Protein AF-K7GEX0-F1 (afdb_monomer_lite)

Structure (mmCIF, N/CA/C/O backbone):
data_AF-K7GEX0-F1
#
_entry.id   AF-K7GEX0-F1
#
loop_
_atom_site.group_PDB
_atom_site.id
_atom_site.type_symbol
_ato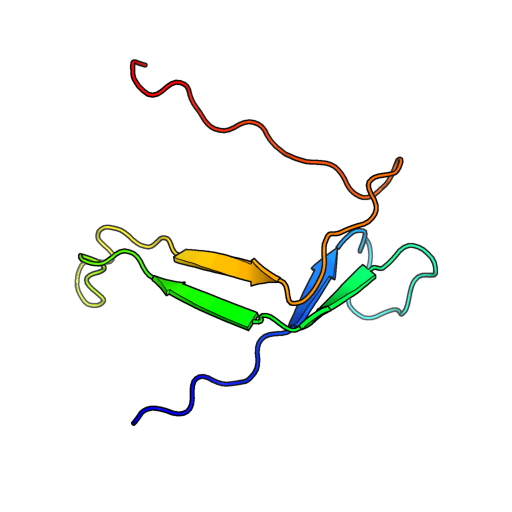m_site.label_atom_id
_atom_site.label_alt_id
_atom_site.label_comp_id
_atom_site.label_asym_id
_atom_site.label_entity_id
_atom_site.label_seq_id
_atom_site.pdbx_PDB_ins_code
_atom_site.Cartn_x
_atom_site.Cartn_y
_atom_site.Cartn_z
_atom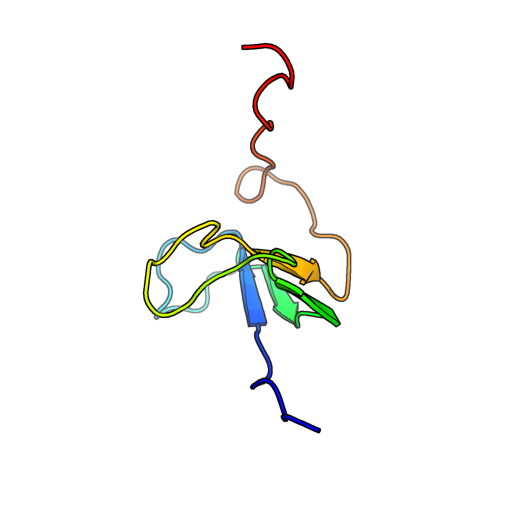_site.occupancy
_atom_site.B_iso_or_equiv
_atom_site.auth_seq_id
_atom_site.auth_comp_id
_atom_site.auth_asym_id
_atom_site.auth_atom_id
_atom_site.pdbx_PDB_model_num
ATOM 1 N N . LEU A 1 1 ? 12.395 -21.016 -5.384 1.00 43.34 1 LEU A N 1
ATOM 2 C CA . LEU A 1 1 ? 11.171 -20.637 -4.643 1.00 43.34 1 LEU A CA 1
ATOM 3 C C . LEU A 1 1 ? 11.555 -19.587 -3.608 1.00 43.34 1 LEU A C 1
ATOM 5 O O . LEU A 1 1 ? 12.114 -19.940 -2.581 1.00 43.34 1 LEU A O 1
ATOM 9 N N . GLY A 1 2 ? 11.374 -18.303 -3.917 1.00 48.03 2 GLY A N 1
ATOM 10 C CA . GLY A 1 2 ? 11.700 -17.227 -2.981 1.00 48.03 2 GLY A CA 1
ATOM 11 C C . GLY A 1 2 ? 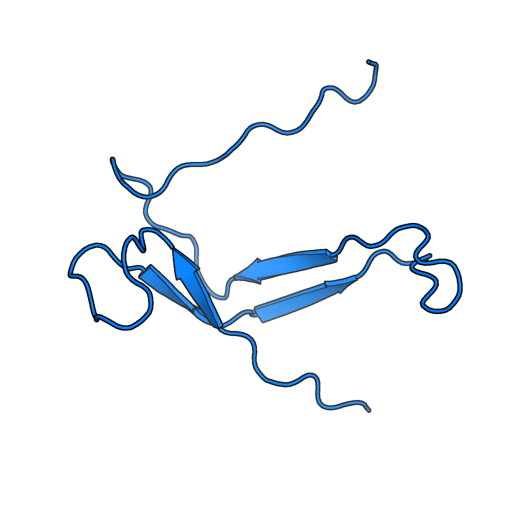10.554 -17.036 -1.997 1.00 48.03 2 GLY A C 1
ATOM 12 O O . GLY A 1 2 ? 9.445 -16.701 -2.410 1.00 48.03 2 GLY A O 1
ATOM 13 N N . PHE A 1 3 ? 10.800 -17.266 -0.709 1.00 46.50 3 PHE A N 1
ATOM 14 C CA . PHE A 1 3 ? 9.883 -16.847 0.344 1.00 46.50 3 PHE A CA 1
ATOM 15 C C . PHE A 1 3 ? 9.832 -15.316 0.335 1.00 46.50 3 PHE A C 1
ATOM 17 O O . PHE A 1 3 ? 10.694 -14.656 0.910 1.00 46.50 3 PHE A O 1
ATOM 24 N N . HIS A 1 4 ? 8.847 -14.733 -0.348 1.00 62.03 4 HIS A N 1
ATOM 25 C CA . HIS A 1 4 ? 8.512 -13.333 -0.123 1.00 62.03 4 HIS A CA 1
ATOM 26 C C . HIS A 1 4 ? 8.098 -13.207 1.346 1.00 62.03 4 HIS A C 1
ATOM 28 O O . HIS A 1 4 ? 7.218 -13.940 1.806 1.00 62.03 4 HIS A O 1
ATOM 34 N N . SER A 1 5 ? 8.748 -12.314 2.091 1.00 74.94 5 SER A N 1
ATOM 35 C CA . SER A 1 5 ? 8.366 -11.998 3.466 1.00 74.94 5 SER A CA 1
ATOM 36 C C . SER A 1 5 ? 6.865 -11.692 3.533 1.00 74.94 5 SER A C 1
ATOM 38 O O . SER A 1 5 ? 6.275 -11.118 2.610 1.00 74.94 5 SER A O 1
ATOM 40 N N . SER A 1 6 ? 6.202 -12.139 4.603 1.00 86.88 6 SER A N 1
ATOM 41 C CA . SER A 1 6 ? 4.758 -11.949 4.725 1.00 86.88 6 SER A CA 1
ATOM 42 C C . SER A 1 6 ? 4.441 -10.465 4.922 1.00 86.88 6 SER A C 1
ATOM 44 O O . SER A 1 6 ? 4.743 -9.911 5.978 1.00 86.88 6 SER A O 1
ATOM 46 N N . ILE A 1 7 ? 3.812 -9.832 3.930 1.00 94.75 7 ILE A N 1
ATOM 47 C CA . ILE A 1 7 ? 3.385 -8.430 4.010 1.00 94.75 7 ILE A CA 1
ATOM 48 C C . ILE A 1 7 ? 2.033 -8.337 4.725 1.00 94.75 7 ILE A C 1
ATOM 50 O O . ILE A 1 7 ? 1.104 -9.107 4.455 1.00 94.75 7 ILE A O 1
ATOM 54 N N . THR A 1 8 ? 1.914 -7.349 5.608 1.00 95.56 8 THR A N 1
ATOM 55 C CA . THR A 1 8 ? 0.653 -6.936 6.230 1.00 95.56 8 THR A CA 1
ATOM 56 C C . THR A 1 8 ? 0.382 -5.481 5.873 1.00 95.56 8 THR A C 1
ATOM 58 O O . THR A 1 8 ? 1.280 -4.652 5.955 1.00 95.56 8 THR A O 1
ATOM 61 N N . VAL A 1 9 ? -0.850 -5.180 5.471 1.00 96.69 9 VAL A N 1
ATOM 62 C CA . VAL A 1 9 ? -1.314 -3.820 5.189 1.00 96.69 9 VAL A CA 1
ATOM 63 C C . VAL A 1 9 ? -2.125 -3.322 6.379 1.00 96.69 9 VAL A C 1
ATOM 65 O O . VAL A 1 9 ? -2.997 -4.039 6.879 1.00 96.69 9 VAL A O 1
ATOM 68 N N . VAL A 1 10 ? -1.843 -2.095 6.811 1.00 97.25 10 VAL A N 1
ATOM 69 C CA . VAL A 1 10 ? -2.597 -1.376 7.842 1.00 97.25 10 VAL A CA 1
ATOM 70 C C . VAL A 1 10 ? -3.287 -0.193 7.168 1.00 97.25 10 VAL A C 1
ATOM 72 O O . VAL A 1 10 ? -2.619 0.709 6.672 1.00 97.25 10 VAL A O 1
ATOM 75 N N . LEU A 1 11 ? -4.619 -0.214 7.102 1.00 97.69 11 LEU A N 1
ATOM 76 C CA . LEU A 1 11 ? -5.421 0.901 6.581 1.00 97.69 11 LEU A CA 1
ATOM 77 C C . LEU A 1 11 ? -6.032 1.704 7.728 1.00 97.69 11 LEU A C 1
ATOM 79 O O . LEU A 1 11 ? -6.260 1.143 8.797 1.00 97.69 11 LEU A O 1
ATOM 83 N N . GLY A 1 12 ? -6.345 2.981 7.490 1.00 97.06 12 GLY A N 1
ATOM 84 C CA . GLY A 1 12 ? -6.968 3.851 8.496 1.00 97.06 12 GLY A CA 1
ATOM 85 C C . GLY A 1 12 ? -6.041 4.189 9.667 1.00 97.06 12 GLY A C 1
ATOM 86 O O . GLY A 1 12 ? -6.531 4.471 10.757 1.00 97.06 12 GLY A O 1
ATOM 87 N N . ALA A 1 13 ? -4.724 4.104 9.453 1.00 96.94 13 ALA A N 1
ATOM 88 C CA . ALA A 1 13 ? -3.712 4.490 10.428 1.00 96.94 13 ALA A CA 1
ATOM 89 C C . ALA A 1 13 ? -3.406 5.986 10.320 1.00 96.94 13 ALA A C 1
ATOM 91 O O . ALA A 1 13 ? -3.202 6.498 9.218 1.00 96.94 13 ALA A O 1
ATOM 92 N N . HIS A 1 14 ? -3.333 6.658 11.463 1.00 96.75 14 HIS A N 1
ATOM 93 C CA . HIS A 1 14 ? -2.762 7.994 11.583 1.00 96.75 14 HIS A CA 1
ATOM 94 C C . HIS A 1 14 ? -1.393 7.930 12.270 1.00 96.75 14 HIS A C 1
ATOM 96 O O . HIS A 1 14 ? -0.419 8.445 11.725 1.00 96.75 14 HIS A O 1
ATOM 102 N N . ASN A 1 15 ? -1.290 7.217 13.398 1.00 95.94 15 ASN A N 1
ATOM 103 C CA . ASN A 1 15 ? -0.019 6.865 14.029 1.00 95.94 15 ASN A CA 1
ATOM 104 C C . ASN A 1 15 ? 0.254 5.354 13.914 1.00 95.94 15 ASN A C 1
ATOM 106 O O . ASN A 1 15 ? -0.453 4.539 14.502 1.00 95.94 15 ASN A O 1
ATOM 110 N N . ILE A 1 16 ? 1.308 4.979 13.182 1.00 93.00 16 ILE A N 1
ATOM 111 C CA . ILE A 1 16 ? 1.678 3.573 12.943 1.00 93.00 16 ILE A CA 1
ATOM 112 C C . ILE A 1 16 ? 2.339 2.886 14.147 1.00 93.00 16 ILE A C 1
ATOM 114 O O . ILE A 1 16 ? 2.388 1.659 14.191 1.00 93.00 16 ILE A O 1
ATOM 118 N N . GLU A 1 17 ? 2.836 3.651 15.119 1.00 95.25 17 GLU A N 1
ATOM 119 C CA . GLU A 1 17 ? 3.423 3.123 16.357 1.00 95.25 17 GLU A CA 1
ATOM 120 C C . GLU A 1 17 ? 2.347 2.788 17.401 1.00 95.25 17 GLU A C 1
ATOM 122 O O . GLU A 1 17 ? 2.607 2.068 18.365 1.00 95.25 17 GLU A O 1
ATOM 127 N N . GLN A 1 18 ? 1.121 3.284 17.207 1.00 95.44 18 GLN A N 1
ATOM 128 C CA . GLN A 1 18 ? -0.005 3.070 18.106 1.00 95.44 18 GLN A CA 1
ATOM 129 C C . GLN A 1 18 ? -1.068 2.186 17.460 1.00 95.44 18 GLN A C 1
ATOM 131 O O . GLN A 1 18 ? -1.373 2.284 16.272 1.00 95.44 18 GLN A O 1
ATOM 136 N N . ARG A 1 19 ? -1.697 1.333 18.273 1.00 94.12 19 ARG A N 1
ATOM 137 C CA . ARG A 1 19 ? -2.846 0.542 17.832 1.00 94.12 19 ARG A CA 1
ATOM 138 C C . ARG A 1 19 ? -4.121 1.367 17.965 1.00 94.12 19 ARG A C 1
ATOM 140 O O . ARG A 1 19 ? -4.689 1.472 19.050 1.00 94.12 19 ARG A O 1
ATOM 147 N N . GLU A 1 20 ? -4.594 1.911 16.854 1.00 96.88 20 GLU A N 1
ATOM 148 C CA . GLU A 1 20 ? -5.787 2.760 16.830 1.00 96.88 20 GLU A CA 1
ATOM 149 C C . GLU A 1 20 ? -7.057 1.932 16.540 1.00 96.88 20 GLU A C 1
ATOM 151 O O . GLU A 1 20 ? -7.024 1.024 15.705 1.00 96.88 20 GLU A O 1
ATOM 156 N N . PRO A 1 21 ? -8.222 2.248 17.142 1.00 95.06 21 PRO A N 1
ATOM 157 C CA . PRO A 1 21 ? -9.458 1.471 16.953 1.00 95.06 21 PRO A CA 1
ATOM 158 C C . PRO A 1 21 ? -9.956 1.382 15.504 1.00 95.06 21 PRO A C 1
ATOM 160 O O . PRO A 1 21 ? -10.713 0.478 15.153 1.00 95.06 21 PRO A O 1
ATOM 163 N N . ARG A 1 22 ? -9.564 2.347 14.669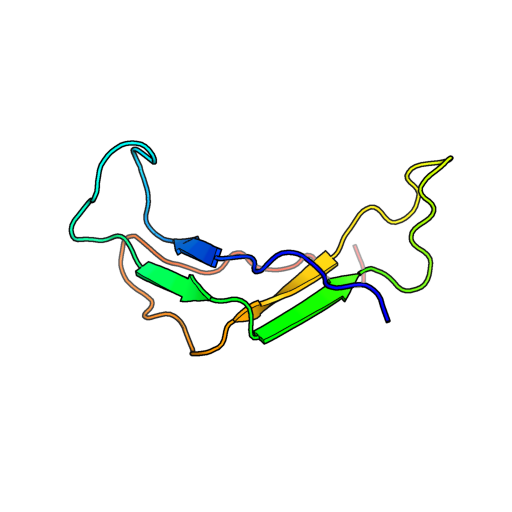 1.00 95.56 22 ARG A N 1
ATOM 164 C CA . ARG A 1 22 ? -10.004 2.473 13.274 1.00 95.56 22 ARG A CA 1
ATOM 165 C C . ARG A 1 22 ? -9.093 1.738 12.295 1.00 95.56 22 ARG A C 1
ATOM 167 O O . ARG A 1 22 ? -9.472 1.560 11.138 1.00 95.56 22 ARG A O 1
ATOM 174 N N . GLN A 1 23 ? -7.930 1.276 12.758 1.00 97.75 23 GLN A N 1
ATOM 175 C CA . GLN A 1 23 ? -6.993 0.545 11.923 1.00 97.75 23 GLN A CA 1
ATOM 176 C C . GLN A 1 23 ? -7.580 -0.793 11.475 1.00 97.75 23 GLN A C 1
ATOM 178 O O . GLN A 1 23 ? -8.136 -1.568 12.257 1.00 97.75 23 GLN A O 1
ATOM 183 N N . GLN A 1 24 ? -7.396 -1.100 10.196 1.00 97.75 24 GLN A N 1
ATOM 184 C CA . GLN A 1 24 ? -7.724 -2.395 9.618 1.00 97.75 24 GLN A CA 1
ATOM 185 C C . GLN A 1 24 ? -6.434 -3.088 9.193 1.00 97.75 24 GLN A C 1
ATOM 187 O O . GLN A 1 24 ? -5.805 -2.707 8.210 1.00 97.75 24 GLN A O 1
ATOM 192 N N . VAL A 1 25 ? -6.058 -4.126 9.941 1.00 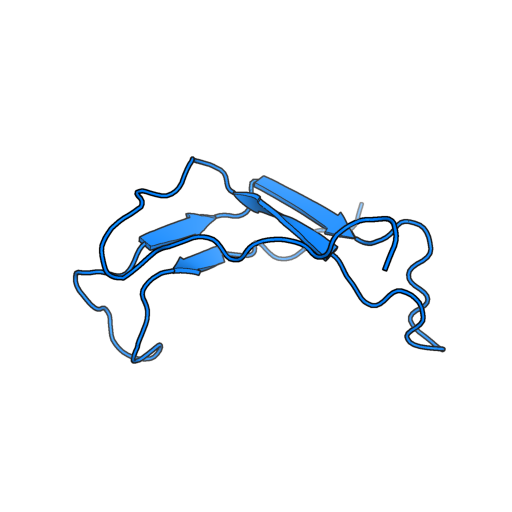96.94 25 VAL A N 1
ATOM 193 C CA . VAL A 1 25 ? -4.839 -4.911 9.709 1.00 96.94 25 VAL A CA 1
ATOM 194 C C . VAL A 1 25 ? -5.186 -6.169 8.911 1.00 96.94 25 VAL A C 1
ATOM 196 O O . VAL A 1 25 ? -5.959 -7.024 9.369 1.00 96.94 25 VAL A O 1
ATOM 199 N N . ILE A 1 26 ? -4.651 -6.281 7.694 1.00 97.69 26 ILE A N 1
ATOM 200 C CA . ILE A 1 26 ? -4.977 -7.360 6.754 1.00 97.69 26 ILE A CA 1
ATOM 201 C C . ILE A 1 26 ? -3.705 -7.883 6.088 1.00 97.69 26 ILE A C 1
ATOM 203 O O . ILE A 1 26 ? -2.929 -7.127 5.508 1.00 97.69 26 ILE A O 1
ATOM 207 N N . ARG A 1 27 ? -3.502 -9.202 6.127 1.00 97.31 27 ARG A N 1
ATOM 208 C CA . ARG A 1 27 ? -2.400 -9.849 5.408 1.00 97.31 27 ARG A CA 1
ATOM 209 C C . ARG A 1 27 ? -2.607 -9.789 3.896 1.00 97.31 27 ARG A C 1
ATOM 211 O O . ARG A 1 27 ? -3.732 -9.890 3.393 1.00 97.31 27 ARG A O 1
ATOM 218 N N . VAL A 1 28 ? -1.501 -9.696 3.170 1.00 97.06 28 VAL A N 1
ATOM 219 C CA . VAL A 1 28 ? -1.484 -9.810 1.712 1.00 97.06 28 VAL A CA 1
ATOM 220 C C . VAL A 1 28 ? -1.616 -11.280 1.314 1.00 97.06 28 VAL A C 1
ATOM 222 O O . VAL A 1 28 ? -0.899 -12.144 1.811 1.00 97.06 28 VAL A O 1
ATOM 225 N N . ARG A 1 29 ? -2.546 -11.564 0.401 1.00 96.56 29 ARG A N 1
ATOM 226 C CA . ARG A 1 29 ? -2.726 -12.869 -0.244 1.00 96.56 29 ARG A CA 1
ATOM 227 C C . ARG A 1 29 ? -1.749 -13.060 -1.399 1.00 96.56 29 ARG A C 1
ATOM 229 O O . ARG A 1 29 ? -1.195 -14.143 -1.543 1.00 96.56 29 ARG A O 1
ATOM 236 N N . ARG A 1 30 ? -1.584 -12.039 -2.249 1.00 96.25 30 ARG A N 1
ATOM 237 C CA . ARG A 1 30 ? -0.699 -12.079 -3.424 1.00 96.25 30 ARG A CA 1
ATOM 238 C C . ARG A 1 30 ? 0.030 -10.757 -3.603 1.00 96.25 30 ARG A C 1
ATOM 240 O O . ARG A 1 30 ? -0.586 -9.698 -3.509 1.00 96.25 30 ARG A O 1
ATOM 247 N N . GLN A 1 31 ? 1.315 -10.862 -3.904 1.00 95.94 31 GLN A N 1
ATOM 248 C CA . GLN A 1 31 ? 2.171 -9.773 -4.360 1.00 95.94 31 GLN A CA 1
ATOM 249 C C . GLN A 1 31 ? 2.297 -9.920 -5.881 1.00 95.94 31 GLN A C 1
ATOM 251 O O . GLN A 1 31 ? 2.646 -11.003 -6.352 1.00 95.94 31 GLN A O 1
ATOM 256 N N . ILE A 1 32 ? 1.923 -8.894 -6.646 1.00 97.00 32 ILE A N 1
ATOM 257 C CA . ILE A 1 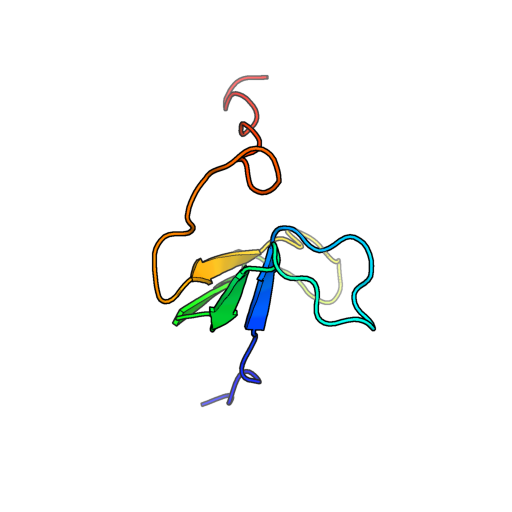32 ? 1.876 -8.931 -8.115 1.00 97.00 32 ILE A CA 1
ATOM 258 C C . ILE A 1 32 ? 2.728 -7.768 -8.643 1.00 97.00 32 ILE A C 1
ATOM 260 O O . ILE A 1 32 ? 2.187 -6.683 -8.883 1.00 97.00 32 ILE A O 1
ATOM 264 N N . PRO A 1 33 ? 4.061 -7.935 -8.732 1.00 96.81 33 PRO A N 1
ATOM 265 C CA . PRO A 1 33 ? 4.938 -6.899 -9.269 1.00 96.81 33 PRO A CA 1
ATOM 266 C C . PRO A 1 33 ? 4.659 -6.681 -10.757 1.00 96.81 33 PRO A C 1
ATOM 268 O O . PRO A 1 33 ? 4.168 -7.585 -11.442 1.00 96.81 33 PRO A O 1
ATOM 271 N N . HIS A 1 34 ? 4.991 -5.496 -11.271 1.00 97.88 34 HIS A N 1
ATOM 272 C CA . HIS A 1 34 ? 4.939 -5.257 -12.707 1.00 97.88 34 HIS A CA 1
ATOM 273 C C . HIS A 1 34 ? 5.813 -6.292 -13.445 1.00 97.88 34 HIS A C 1
ATOM 275 O O . HIS A 1 34 ? 6.972 -6.482 -13.069 1.00 97.88 34 HIS A O 1
ATOM 281 N N . PRO A 1 35 ? 5.313 -6.956 -14.507 1.00 97.56 35 PRO A N 1
ATOM 282 C CA . PRO A 1 35 ? 6.039 -8.040 -15.182 1.00 97.56 35 PRO A CA 1
ATOM 283 C C . PRO A 1 35 ? 7.362 -7.590 -15.818 1.00 97.56 35 PRO A C 1
ATOM 285 O O . PRO A 1 35 ? 8.245 -8.407 -16.050 1.00 97.56 35 PRO A O 1
ATOM 288 N N . GLN A 1 36 ? 7.497 -6.291 -16.089 1.00 98.19 36 GLN A N 1
ATOM 289 C CA . GLN A 1 36 ? 8.705 -5.666 -16.638 1.00 98.19 36 GLN A CA 1
ATOM 290 C C . GLN A 1 36 ? 9.415 -4.753 -15.623 1.00 98.19 36 GLN A C 1
ATOM 292 O O . GLN A 1 36 ? 10.109 -3.822 -16.031 1.00 98.19 36 GLN A O 1
ATOM 297 N N . TYR A 1 37 ? 9.186 -4.937 -14.318 1.00 97.94 37 TYR A N 1
ATOM 298 C CA . TYR A 1 37 ? 9.971 -4.233 -13.304 1.00 97.94 37 TYR A CA 1
ATOM 299 C C . TYR A 1 37 ? 11.459 -4.533 -13.504 1.00 97.94 37 TYR A C 1
ATOM 301 O O . TYR A 1 37 ? 11.864 -5.692 -13.607 1.00 97.94 37 TYR A O 1
ATOM 309 N N . ASN A 1 38 ? 12.274 -3.484 -13.559 1.00 97.25 38 ASN A N 1
ATOM 310 C CA . ASN A 1 38 ? 13.715 -3.599 -13.698 1.00 97.25 38 ASN A CA 1
ATOM 311 C C . ASN A 1 38 ? 14.395 -2.931 -12.498 1.00 97.25 38 ASN A C 1
ATOM 313 O O . ASN A 1 38 ? 14.323 -1.717 -12.333 1.00 97.25 38 ASN A O 1
ATOM 317 N N . ARG A 1 39 ? 15.083 -3.729 -11.677 1.00 96.25 39 ARG A N 1
ATOM 318 C CA . ARG A 1 39 ? 15.702 -3.273 -10.423 1.00 96.25 39 ARG A CA 1
ATOM 319 C C . ARG A 1 39 ? 16.894 -2.330 -10.621 1.00 96.25 39 ARG A C 1
ATOM 321 O O . ARG A 1 39 ? 17.157 -1.516 -9.747 1.00 96.25 39 ARG A O 1
ATOM 328 N N . GLU A 1 40 ? 17.615 -2.443 -11.732 1.00 97.81 40 GLU A N 1
ATOM 329 C CA . GLU A 1 40 ? 18.804 -1.621 -12.009 1.00 97.81 40 GLU A CA 1
ATOM 330 C C . GLU A 1 40 ? 18.420 -0.213 -12.465 1.00 97.81 40 GLU A C 1
ATOM 332 O O . GLU A 1 40 ? 19.023 0.773 -12.059 1.00 97.81 40 GLU A O 1
ATOM 337 N N . THR A 1 41 ? 17.385 -0.123 -13.301 1.00 98.00 41 THR A N 1
ATOM 338 C CA . THR A 1 41 ? 16.914 1.136 -13.899 1.00 98.00 41 THR A CA 1
ATOM 339 C C . THR A 1 41 ? 15.732 1.756 -13.160 1.00 98.00 41 THR A C 1
ATOM 341 O O . THR A 1 41 ? 15.348 2.877 -13.479 1.00 98.00 41 THR A O 1
ATOM 344 N N . LEU A 1 42 ? 15.118 1.017 -12.230 1.00 97.19 42 LEU A N 1
ATOM 345 C CA . LEU A 1 42 ? 13.863 1.356 -11.547 1.00 97.19 42 LEU A CA 1
ATOM 346 C C . LEU A 1 42 ? 12.670 1.574 -12.496 1.00 97.19 42 LEU A C 1
ATOM 348 O O . LEU A 1 42 ? 11.643 2.137 -12.116 1.00 97.19 42 LEU A O 1
ATOM 352 N N . LYS A 1 43 ? 12.766 1.107 -13.748 1.00 98.31 43 LYS A N 1
ATOM 353 C CA . LYS A 1 43 ? 11.637 1.153 -14.680 1.00 98.31 43 LYS A CA 1
ATOM 354 C C . LYS A 1 43 ? 10.513 0.246 -14.192 1.00 98.31 43 LYS A C 1
ATOM 356 O O . LYS A 1 43 ? 10.747 -0.899 -13.803 1.00 98.31 43 LYS A O 1
ATOM 361 N N . ASN A 1 44 ? 9.288 0.756 -14.306 1.00 97.94 44 ASN A N 1
ATOM 362 C CA . ASN A 1 44 ? 8.057 0.088 -13.888 1.00 97.94 44 ASN A CA 1
ATOM 363 C C . ASN A 1 44 ? 8.051 -0.308 -12.400 1.00 97.94 44 ASN A C 1
ATOM 365 O O . ASN A 1 44 ? 7.618 -1.410 -12.058 1.00 97.94 44 ASN A O 1
ATOM 369 N N . ASP A 1 45 ? 8.550 0.571 -11.526 1.00 97.19 45 ASP A N 1
ATOM 370 C CA . ASP A 1 45 ? 8.553 0.379 -10.071 1.00 97.19 45 ASP A CA 1
ATOM 371 C C . ASP A 1 45 ? 7.141 0.522 -9.472 1.00 97.19 45 ASP A C 1
ATOM 373 O O . ASP A 1 45 ? 6.777 1.519 -8.850 1.00 97.19 45 ASP A O 1
ATOM 377 N N . ILE A 1 46 ? 6.295 -0.474 -9.749 1.00 97.00 46 ILE A N 1
ATOM 378 C CA . ILE A 1 46 ? 4.921 -0.574 -9.262 1.00 97.00 46 ILE A CA 1
ATOM 379 C C . ILE A 1 46 ? 4.537 -2.039 -9.026 1.00 97.00 46 ILE A C 1
ATOM 381 O O . ILE A 1 46 ? 4.951 -2.954 -9.743 1.00 97.00 46 ILE A O 1
ATOM 385 N N . MET A 1 47 ? 3.710 -2.274 -8.009 1.00 96.56 47 MET A N 1
ATOM 386 C CA . MET A 1 47 ? 3.201 -3.594 -7.641 1.00 96.56 47 MET A CA 1
ATOM 387 C C . MET A 1 47 ? 1.762 -3.487 -7.134 1.00 96.56 47 MET A C 1
ATOM 389 O O . MET A 1 47 ? 1.414 -2.556 -6.411 1.00 96.56 47 MET A O 1
ATOM 393 N N . LEU A 1 48 ? 0.937 -4.487 -7.451 1.00 97.69 48 LEU A N 1
ATOM 394 C CA . LEU A 1 48 ? -0.382 -4.658 -6.848 1.00 97.69 48 LEU A CA 1
ATOM 395 C C . LEU A 1 48 ? -0.314 -5.639 -5.670 1.00 97.69 48 LEU A C 1
ATOM 397 O O . LEU A 1 48 ? 0.285 -6.713 -5.764 1.00 97.69 48 LEU A O 1
ATOM 401 N N . LEU A 1 49 ? -0.983 -5.293 -4.569 1.00 97.69 49 LEU A N 1
ATOM 402 C CA . LEU A 1 49 ? -1.143 -6.158 -3.399 1.00 97.69 49 LEU A CA 1
ATOM 403 C C . LEU A 1 49 ? -2.604 -6.595 -3.276 1.00 97.69 49 LEU A C 1
ATOM 405 O O . LEU A 1 49 ? -3.489 -5.792 -2.986 1.00 97.69 49 LEU A O 1
ATOM 409 N N . GLN A 1 50 ? -2.871 -7.888 -3.464 1.00 97.88 50 GLN A N 1
ATOM 410 C CA . GLN A 1 50 ? -4.200 -8.449 -3.226 1.00 97.88 50 GLN A CA 1
ATOM 411 C C . GLN A 1 50 ? -4.340 -8.816 -1.748 1.00 97.88 50 GLN A C 1
ATOM 413 O O . GLN A 1 50 ? -3.640 -9.705 -1.266 1.00 97.88 50 GLN A O 1
ATOM 418 N N . LEU A 1 51 ? -5.262 -8.177 -1.029 1.00 98.12 51 LEU A N 1
ATOM 419 C CA . LEU A 1 51 ? -5.533 -8.472 0.382 1.00 98.12 51 LEU A CA 1
ATOM 420 C C . LEU A 1 51 ? -6.294 -9.800 0.556 1.00 98.12 51 LEU A C 1
ATOM 422 O O . LEU A 1 51 ? -7.062 -10.206 -0.316 1.00 98.12 51 LEU A O 1
ATOM 426 N N . GLN A 1 52 ? -6.109 -10.477 1.696 1.00 98.00 52 GLN A N 1
ATOM 427 C CA . GLN A 1 52 ? -6.812 -11.733 2.013 1.00 98.00 52 GLN A CA 1
ATOM 428 C C . GLN A 1 52 ? -8.333 -11.581 2.146 1.00 98.00 52 GLN A C 1
ATOM 430 O O . GLN A 1 52 ? -9.065 -12.538 1.904 1.00 98.00 52 GLN A O 1
ATOM 435 N N . ARG A 1 53 ? -8.814 -10.391 2.516 1.00 97.94 53 ARG A N 1
ATOM 436 C CA . ARG A 1 53 ? -10.240 -10.061 2.612 1.00 97.94 53 ARG A CA 1
ATOM 437 C C . ARG A 1 53 ? -10.491 -8.633 2.138 1.00 97.94 53 ARG A C 1
ATOM 439 O O . ARG A 1 53 ? -9.575 -7.811 2.145 1.00 97.94 53 ARG A O 1
ATOM 446 N N . LYS A 1 54 ? -11.733 -8.343 1.741 1.00 97.50 54 LYS A N 1
ATOM 447 C CA . LYS A 1 54 ? -12.166 -6.981 1.394 1.00 97.50 54 LYS A CA 1
ATOM 448 C C . LYS A 1 54 ? -12.047 -6.065 2.620 1.00 97.50 54 LYS A C 1
ATOM 450 O O . LYS A 1 54 ? -12.342 -6.492 3.735 1.00 97.50 54 LYS A O 1
ATOM 455 N N . VAL A 1 55 ? -11.624 -4.821 2.397 1.00 97.25 55 VAL A N 1
ATOM 456 C CA . VAL A 1 55 ? -11.608 -3.773 3.430 1.00 97.25 55 VAL A CA 1
ATOM 457 C C . VAL A 1 55 ? -13.028 -3.286 3.699 1.00 97.25 55 VAL A C 1
ATOM 459 O O . VAL A 1 55 ? -13.855 -3.244 2.783 1.00 97.25 55 VAL A O 1
ATOM 462 N N . ARG A 1 56 ? -13.309 -2.877 4.936 1.00 97.00 56 ARG A N 1
ATOM 463 C CA . ARG A 1 56 ? -14.521 -2.116 5.243 1.00 97.00 56 ARG A CA 1
ATOM 464 C C . ARG A 1 56 ? -14.256 -0.656 4.884 1.00 97.00 56 ARG A C 1
ATOM 466 O O . ARG A 1 56 ? -13.316 -0.075 5.414 1.00 97.00 56 ARG A O 1
ATOM 473 N N . ARG A 1 57 ? -15.049 -0.077 3.981 1.00 96.62 57 ARG A N 1
ATOM 474 C CA . ARG A 1 57 ? -14.984 1.366 3.710 1.00 96.62 57 ARG A CA 1
ATOM 475 C C . ARG A 1 57 ? -15.733 2.127 4.796 1.00 96.62 57 ARG A C 1
ATOM 477 O O . ARG A 1 57 ? -16.803 1.690 5.214 1.00 96.62 57 ARG A O 1
ATOM 484 N N . ASP A 1 58 ? -15.168 3.240 5.231 1.00 95.50 58 ASP A N 1
ATOM 485 C CA . ASP A 1 58 ? -15.742 4.149 6.221 1.00 95.50 58 ASP A CA 1
ATOM 486 C C . ASP A 1 58 ? -15.112 5.548 6.064 1.00 95.50 58 ASP A C 1
ATOM 488 O O . ASP A 1 58 ? -14.437 5.821 5.071 1.00 95.50 58 ASP A O 1
ATOM 492 N N . GLY A 1 59 ? -15.336 6.447 7.027 1.00 96.50 59 GLY A N 1
ATOM 493 C CA . GLY A 1 59 ? -14.752 7.795 7.008 1.00 96.50 59 GLY A CA 1
ATOM 494 C C . GLY A 1 59 ? -13.219 7.847 7.113 1.00 96.50 59 GLY A C 1
ATOM 495 O O . GLY A 1 59 ? -12.654 8.927 6.984 1.00 96.50 59 GLY A O 1
ATOM 496 N N . TYR A 1 60 ? -12.547 6.714 7.343 1.00 96.81 60 TYR A N 1
ATOM 497 C CA . TYR A 1 60 ? -11.097 6.608 7.556 1.00 96.81 60 TYR A CA 1
ATOM 498 C C . TYR A 1 60 ? -10.410 5.702 6.531 1.00 96.81 60 TYR A C 1
ATOM 500 O O . TYR A 1 60 ? -9.200 5.797 6.330 1.00 96.81 60 TYR A O 1
ATOM 508 N N . VAL A 1 61 ? -11.167 4.826 5.869 1.00 97.69 61 VAL A N 1
ATOM 509 C CA . VAL A 1 61 ? -10.686 3.953 4.798 1.00 97.69 61 VAL A CA 1
ATOM 510 C C . VAL A 1 61 ? -11.547 4.146 3.559 1.00 97.69 61 VAL A C 1
ATOM 512 O O . VAL A 1 61 ? -12.699 3.711 3.506 1.00 97.69 61 VAL A O 1
ATOM 515 N N . ASN A 1 62 ? -10.956 4.735 2.521 1.00 96.75 62 ASN A N 1
ATOM 516 C CA . ASN A 1 62 ? -11.608 4.928 1.232 1.00 96.75 62 ASN A CA 1
ATOM 517 C C . ASN A 1 62 ? -10.662 4.608 0.065 1.00 96.75 62 ASN A C 1
ATOM 519 O O . ASN A 1 62 ? -9.466 4.389 0.257 1.00 96.75 62 ASN A O 1
ATOM 523 N N . VAL A 1 63 ? -11.214 4.522 -1.144 1.00 96.81 63 VAL A N 1
ATOM 524 C CA . VAL A 1 63 ? -10.450 4.280 -2.372 1.00 96.81 63 VAL A CA 1
ATOM 525 C C . VAL A 1 63 ? -10.025 5.581 -3.034 1.00 96.81 63 VAL A C 1
ATOM 527 O O . VAL A 1 63 ? -10.743 6.576 -2.977 1.00 96.81 63 VAL A O 1
ATOM 530 N N . ILE A 1 64 ? -8.882 5.529 -3.715 1.00 96.31 64 ILE A N 1
ATOM 531 C CA . ILE A 1 64 ? -8.456 6.548 -4.670 1.00 96.31 64 ILE A CA 1
ATOM 532 C C . ILE A 1 64 ? -8.776 6.070 -6.089 1.00 96.31 64 ILE A C 1
ATOM 534 O O . ILE A 1 64 ? -8.596 4.891 -6.408 1.00 96.31 64 ILE A O 1
ATOM 538 N N . SER A 1 65 ? -9.293 6.970 -6.924 1.00 95.88 65 SER A N 1
ATOM 539 C CA . SER A 1 65 ? -9.567 6.676 -8.331 1.00 95.88 65 SER A CA 1
ATOM 540 C C . SER A 1 65 ? -8.265 6.523 -9.110 1.00 95.88 65 SER A C 1
ATOM 542 O O . SER A 1 65 ? -7.309 7.263 -8.885 1.00 95.88 65 SER A O 1
ATOM 544 N N . LEU A 1 66 ? -8.240 5.575 -10.045 1.00 94.62 66 LEU A N 1
ATOM 545 C CA . LEU A 1 66 ? -7.144 5.469 -11.003 1.00 94.62 66 LEU A CA 1
ATOM 546 C C . LEU A 1 66 ? -7.280 6.556 -12.083 1.00 94.62 66 LEU A C 1
ATOM 548 O O . LEU A 1 66 ? -8.408 6.959 -12.388 1.00 94.62 66 LEU A O 1
ATOM 552 N N . PRO A 1 67 ? -6.163 7.007 -12.681 1.00 94.12 67 PRO A N 1
ATOM 553 C CA . PRO A 1 67 ? -6.190 7.851 -13.870 1.00 94.12 67 PRO A CA 1
ATOM 554 C C . PRO A 1 67 ? -7.012 7.225 -15.004 1.00 94.12 67 PRO A C 1
ATOM 556 O O . PRO A 1 67 ? -7.109 5.999 -15.116 1.00 94.12 67 PRO A O 1
ATOM 559 N N . SER A 1 68 ? -7.577 8.071 -15.867 1.00 93.94 68 SER A N 1
ATOM 560 C CA . SER A 1 68 ? -8.155 7.602 -17.129 1.00 93.94 68 SER A CA 1
ATOM 561 C C . SER A 1 68 ? -7.046 7.020 -18.004 1.00 93.94 68 SER A C 1
ATOM 563 O O . SER A 1 68 ? -5.952 7.575 -18.065 1.00 93.94 68 SER A O 1
ATOM 565 N N . ALA A 1 69 ? -7.334 5.926 -18.709 1.00 87.81 69 ALA A N 1
ATOM 566 C CA . ALA A 1 69 ? -6.364 5.269 -19.584 1.00 87.81 69 ALA A CA 1
ATOM 567 C C . ALA A 1 69 ? -5.872 6.162 -20.744 1.00 87.81 69 ALA A C 1
ATOM 569 O O . ALA A 1 69 ? -4.831 5.872 -21.321 1.00 87.81 69 ALA A O 1
ATOM 570 N N . ASN A 1 70 ? -6.609 7.233 -21.064 1.00 78.38 70 ASN A N 1
ATOM 571 C CA . ASN A 1 70 ? -6.391 8.087 -22.235 1.00 78.38 70 ASN A CA 1
ATOM 572 C C . ASN A 1 70 ? -6.125 9.557 -21.861 1.00 78.38 70 ASN A C 1
ATOM 574 O O . ASN A 1 70 ? -6.660 10.451 -22.518 1.00 78.38 70 ASN A O 1
ATOM 578 N N . GLN A 1 71 ? -5.405 9.820 -20.768 1.00 54.38 71 GLN A N 1
ATOM 579 C CA . GLN A 1 71 ? -4.896 11.177 -20.523 1.00 54.38 71 GLN A CA 1
ATOM 580 C C . GLN A 1 71 ? -3.744 11.522 -21.462 1.00 54.38 71 GLN A C 1
ATOM 582 O O . GLN A 1 71 ? -2.953 10.607 -21.781 1.00 54.38 71 GLN A O 1
#

pLDDT: mean 92.66, std 12.24, range [43.34, 98.31]

Organism: Pelodiscus sinensis (NCBI:txid13735)

Radius of gyration: 15.2 Å; chains: 1; bounding box: 34×32×40 Å

InterPro domains:
  IPR001254 Serine proteases, trypsin domain [PF00089] (5-70)
  IPR009003 Peptidase S1, PA clan [SSF50494] (4-70)

Sequence (71 aa):
LGFHSSITVVLGAHNIEQREPRQQVIRVRRQIPHPQYNRETLKNDIMLLQLQRKVRRDGYVNVISLPSANQ

Foldseek 3Di:
DDPDPWDKDWFLDPDPVDDDPRIDIFTFPDKAQDPPQDPVVRPRVDIDTHTPDDDDDDPRDDDDDDDDPPD

Secondary structure (DSSP, 8-state):
-------EEEES-S-TTS--TT-EEEEEEEEEE-TT--TTT-TT--EEEEESSPPPPSSS--PPPPPPTT-